Protein AF-A0A2G2G661-F1 (afdb_monomer_lite)

Secondary structure (DSSP, 8-state):
--SHHHHHHHHHHHHHHHHHHHHHHHHHHHHHHHHHHHHHHHHHHHHHHHHHHHTTTTSTTSBSSTT-S-BHHHHHHHHHHHHHHHHHHHHHHHHHHHTHHHHHHHHHHHHHHHTT-

Structure (mmCIF, N/CA/C/O backbone):
data_AF-A0A2G2G661-F1
#
_entry.id   AF-A0A2G2G661-F1
#
loop_
_atom_site.group_PDB
_atom_site.id
_atom_site.type_symbol
_atom_site.label_atom_id
_atom_site.label_alt_id
_atom_site.label_comp_id
_atom_site.label_asym_id
_atom_site.label_entity_id
_atom_site.label_seq_id
_atom_site.pdbx_PDB_ins_code
_atom_site.Cartn_x
_atom_site.Cartn_y
_atom_site.Cartn_z
_atom_site.occupancy
_atom_site.B_iso_or_equiv
_atom_site.auth_seq_id
_atom_site.auth_comp_id
_atom_site.auth_asym_id
_atom_site.auth_atom_id
_atom_site.pdbx_PDB_model_num
ATOM 1 N N . MET A 1 1 ? -34.673 -13.419 48.156 1.00 47.59 1 MET A N 1
ATOM 2 C CA . MET A 1 1 ? -34.891 -12.361 47.140 1.00 47.59 1 MET A CA 1
ATOM 3 C C . MET A 1 1 ? -33.548 -11.826 46.602 1.00 47.59 1 MET A C 1
ATOM 5 O O . MET A 1 1 ? -33.287 -10.641 46.689 1.00 47.59 1 MET A O 1
ATOM 9 N N . TYR A 1 2 ? -32.671 -12.688 46.057 1.00 45.00 2 TYR A N 1
ATOM 10 C CA . TYR A 1 2 ? -31.315 -12.302 45.588 1.00 45.00 2 TYR A CA 1
ATOM 11 C C . TYR A 1 2 ? -31.000 -12.725 44.139 1.00 45.00 2 TYR A C 1
ATOM 13 O O . TYR A 1 2 ? -29.977 -12.338 43.584 1.00 45.00 2 TYR A O 1
ATOM 21 N N . LEU A 1 3 ? -31.890 -13.483 43.490 1.00 45.75 3 LEU A N 1
ATOM 22 C CA . LEU A 1 3 ? -31.638 -14.060 42.162 1.00 45.75 3 LEU A CA 1
ATOM 23 C C . LEU A 1 3 ? -32.088 -13.162 40.993 1.00 45.75 3 LEU A C 1
ATOM 25 O O . LEU A 1 3 ? -31.620 -13.341 39.873 1.00 45.75 3 LEU A O 1
ATOM 29 N N . SER A 1 4 ? -32.937 -12.157 41.2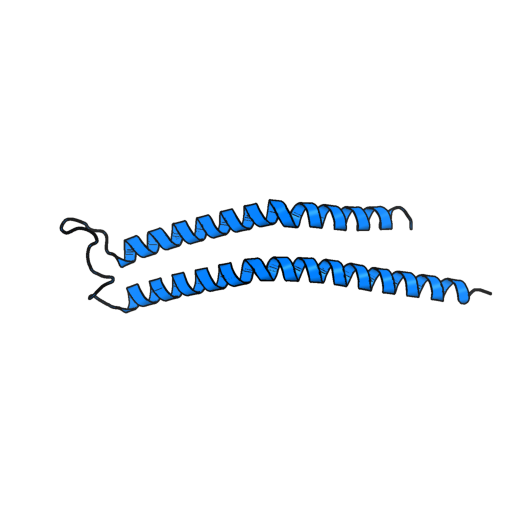45 1.00 45.56 4 SER A N 1
ATOM 30 C CA . SER A 1 4 ? -33.439 -11.247 40.198 1.00 45.56 4 SER A CA 1
ATOM 31 C C . SER A 1 4 ? -32.392 -10.211 39.753 1.00 45.56 4 SER A C 1
ATOM 33 O O . SER A 1 4 ? -32.271 -9.900 38.570 1.00 45.56 4 SER A O 1
ATOM 35 N N . LYS A 1 5 ? -31.534 -9.749 40.677 1.00 46.50 5 LYS A N 1
ATOM 36 C CA . LYS A 1 5 ? -30.516 -8.718 40.395 1.00 46.50 5 LYS A CA 1
ATOM 37 C C . LYS A 1 5 ? -29.386 -9.218 39.479 1.00 46.50 5 LYS A C 1
ATOM 39 O O . LYS A 1 5 ? -28.799 -8.437 38.739 1.00 46.50 5 LYS A O 1
ATOM 44 N N . LYS A 1 6 ? -29.108 -10.529 39.492 1.00 46.66 6 LYS A N 1
ATOM 45 C CA . LYS A 1 6 ? -28.030 -11.152 38.703 1.00 46.66 6 LYS A CA 1
ATOM 46 C C . LYS A 1 6 ? -28.402 -11.306 37.221 1.00 46.66 6 LYS A C 1
ATOM 48 O O . LYS A 1 6 ? -27.559 -11.096 36.359 1.00 46.66 6 LYS A O 1
ATOM 53 N N . LYS A 1 7 ? -29.677 -11.594 36.927 1.00 48.06 7 LYS A N 1
ATOM 54 C CA . LYS A 1 7 ? -30.180 -11.796 35.557 1.00 48.06 7 LYS A CA 1
ATOM 55 C C . LYS A 1 7 ? -30.218 -10.492 34.745 1.00 48.06 7 LYS A C 1
ATOM 57 O O . LYS A 1 7 ? -29.863 -10.503 33.573 1.00 48.06 7 LYS A O 1
ATOM 62 N N . GLY A 1 8 ? -30.551 -9.368 35.390 1.00 52.31 8 GLY A N 1
ATOM 63 C CA . GLY A 1 8 ? -30.488 -8.038 34.768 1.00 52.31 8 GLY A CA 1
ATOM 64 C C . GLY A 1 8 ? -29.060 -7.610 34.408 1.00 52.31 8 GLY A C 1
ATOM 65 O O . GLY A 1 8 ? -28.829 -7.084 33.320 1.00 52.31 8 GLY A O 1
ATOM 66 N N . ASN A 1 9 ? -28.084 -7.918 35.269 1.00 58.75 9 ASN A N 1
ATOM 67 C CA . ASN A 1 9 ? -26.686 -7.558 35.023 1.00 58.75 9 ASN A CA 1
ATOM 68 C C . ASN A 1 9 ? -26.061 -8.399 33.894 1.00 58.75 9 ASN A C 1
ATOM 70 O O . ASN A 1 9 ? -25.367 -7.856 33.042 1.00 58.75 9 ASN A O 1
ATOM 74 N N . SER A 1 10 ? -26.377 -9.698 33.810 1.00 59.22 10 SER A N 1
ATOM 75 C CA . SER A 1 10 ? -25.920 -10.553 32.702 1.00 59.22 10 SER A CA 1
ATOM 76 C C . SER A 1 10 ? -26.466 -10.108 31.342 1.00 59.22 10 SER A C 1
ATOM 78 O O . SER A 1 10 ? -25.701 -10.041 30.389 1.00 59.22 10 SER A O 1
ATOM 80 N N . SER A 1 11 ? -27.742 -9.712 31.254 1.00 63.62 11 SER A N 1
ATOM 81 C CA . SER A 1 11 ? -28.314 -9.215 29.991 1.00 63.62 11 SER A CA 1
ATOM 82 C C . SER A 1 11 ? -27.699 -7.890 29.522 1.00 63.62 11 SER A C 1
ATOM 84 O O . SER A 1 11 ? -27.492 -7.692 28.329 1.00 63.62 11 SER A O 1
ATOM 86 N N . MET A 1 12 ? -27.344 -7.002 30.456 1.00 58.59 12 MET A N 1
ATOM 87 C CA . MET A 1 12 ? -26.628 -5.756 30.160 1.00 58.59 12 MET A CA 1
ATOM 88 C C . MET A 1 12 ? -25.192 -6.005 29.686 1.00 58.59 12 MET A C 1
ATOM 90 O O . MET A 1 12 ? -24.713 -5.311 28.792 1.00 58.59 12 MET A O 1
ATOM 94 N N . ILE A 1 13 ? -24.508 -6.992 30.270 1.00 66.69 13 ILE A N 1
ATOM 95 C CA . ILE A 1 13 ? -23.150 -7.381 29.872 1.00 66.69 13 ILE A CA 1
ATOM 96 C C . ILE A 1 13 ? -23.163 -8.017 28.476 1.00 66.69 13 ILE A C 1
ATOM 98 O O . ILE A 1 13 ? -22.319 -7.677 27.652 1.00 66.69 13 ILE A O 1
ATOM 102 N N . GLU A 1 14 ? -24.141 -8.874 28.173 1.00 66.62 14 GLU A N 1
ATOM 103 C CA . GLU A 1 14 ? -24.293 -9.478 26.842 1.00 66.62 14 GLU A CA 1
ATOM 104 C C . GLU A 1 14 ? -24.658 -8.446 25.767 1.00 66.62 14 GLU A C 1
ATOM 106 O O . GLU A 1 14 ? -24.076 -8.463 24.682 1.00 66.62 14 GLU A O 1
ATOM 111 N N . LEU A 1 15 ? -25.548 -7.494 26.074 1.00 64.88 15 LEU A N 1
ATOM 112 C CA . LEU A 1 15 ? -25.872 -6.379 25.175 1.00 64.88 15 LEU A CA 1
ATOM 113 C C . LEU A 1 15 ? -24.661 -5.473 24.915 1.00 64.88 15 LEU A C 1
ATOM 115 O O . LEU A 1 15 ? -24.436 -5.075 23.773 1.00 64.88 15 LEU A O 1
ATOM 119 N N . LYS A 1 16 ? -23.848 -5.187 25.941 1.00 66.12 16 LYS A N 1
ATOM 120 C CA . LYS A 1 16 ? -22.588 -4.444 25.780 1.00 66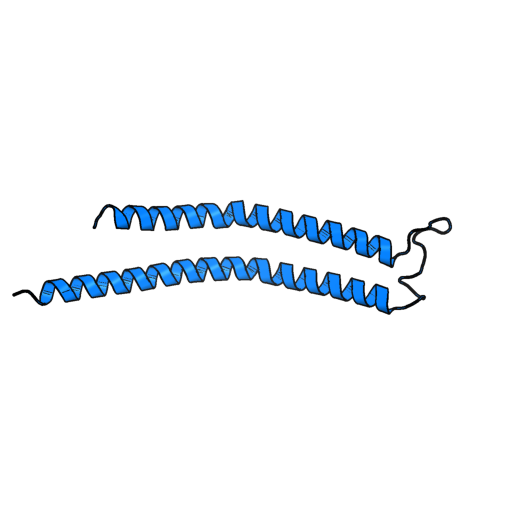.12 16 LYS A CA 1
ATOM 121 C C . LYS A 1 16 ? -21.583 -5.203 24.924 1.00 66.12 16 LYS A C 1
ATOM 123 O O . LYS A 1 16 ? -21.055 -4.633 23.979 1.00 66.12 16 LYS A O 1
ATOM 128 N N . ALA A 1 17 ? -21.352 -6.481 25.213 1.00 68.88 17 ALA A N 1
ATOM 129 C CA . ALA A 1 17 ? -20.409 -7.303 24.460 1.00 68.88 17 ALA A CA 1
ATOM 130 C C . ALA A 1 17 ? -20.818 -7.441 22.984 1.00 68.88 17 ALA A C 1
ATOM 132 O O . ALA A 1 17 ? -19.964 -7.397 22.100 1.00 68.88 17 ALA A O 1
ATOM 133 N N . ALA A 1 18 ? -22.120 -7.555 22.704 1.00 64.88 18 ALA A N 1
ATOM 134 C CA . ALA A 1 18 ? -22.646 -7.563 21.343 1.00 64.88 1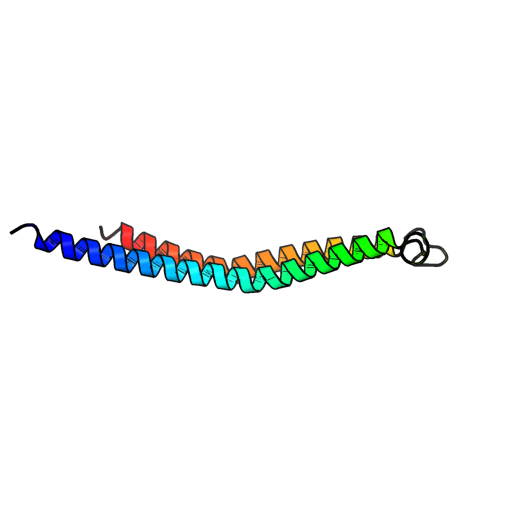8 ALA A CA 1
ATOM 135 C C . ALA A 1 18 ? -22.433 -6.215 20.632 1.00 64.88 18 ALA A C 1
ATOM 137 O O . ALA A 1 18 ? -22.010 -6.195 19.476 1.00 64.88 18 ALA A O 1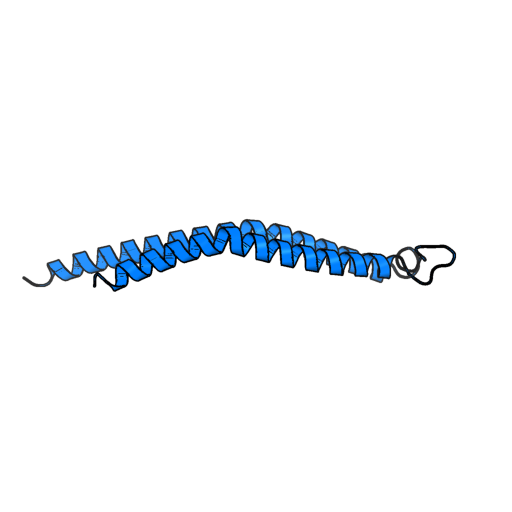
ATOM 138 N N . HIS A 1 19 ? -22.667 -5.097 21.328 1.00 69.19 19 HIS A N 1
ATOM 139 C CA . HIS A 1 19 ? -22.451 -3.761 20.775 1.00 69.19 19 HIS A CA 1
ATOM 140 C C . HIS A 1 19 ? -20.969 -3.487 20.468 1.00 69.19 19 HIS A C 1
ATOM 142 O O . HIS A 1 19 ? -20.642 -3.041 19.368 1.00 69.19 19 HIS A O 1
ATOM 148 N N . GLU A 1 20 ? -20.072 -3.845 21.389 1.00 68.94 20 GLU A N 1
ATOM 149 C CA . GLU A 1 20 ? -18.611 -3.781 21.229 1.00 68.94 20 GLU A CA 1
ATOM 150 C C . GLU A 1 20 ? -18.144 -4.605 20.016 1.00 68.94 20 GLU A C 1
ATOM 152 O O . GLU A 1 20 ? -17.383 -4.120 19.172 1.00 68.94 20 GLU A O 1
ATOM 157 N N . LEU A 1 21 ? -18.663 -5.834 19.860 1.00 70.81 21 LEU A N 1
ATOM 158 C CA . LEU A 1 21 ? -18.351 -6.691 18.712 1.00 70.81 21 LEU A CA 1
ATOM 159 C C . LEU A 1 21 ? -18.797 -6.072 17.383 1.00 70.81 21 LEU A C 1
ATOM 161 O O . LEU A 1 21 ? -18.102 -6.216 16.375 1.00 70.81 21 LEU A O 1
ATOM 165 N N . ASP A 1 22 ? -19.956 -5.415 17.350 1.00 72.88 22 ASP A N 1
ATOM 166 C CA . ASP A 1 22 ? -20.490 -4.799 16.135 1.00 72.88 22 ASP A CA 1
ATOM 167 C C . ASP A 1 22 ? -19.725 -3.534 15.732 1.00 72.88 22 ASP A C 1
ATOM 169 O O . ASP A 1 22 ? -19.476 -3.318 14.539 1.00 72.88 22 ASP A O 1
ATOM 173 N N . VAL A 1 23 ? -19.291 -2.723 16.701 1.00 71.94 23 VAL A N 1
ATOM 174 C CA . VAL A 1 23 ? -18.414 -1.567 16.456 1.00 71.94 23 VAL A CA 1
ATOM 175 C C . VAL A 1 23 ? -17.054 -2.039 15.940 1.00 71.94 23 VAL A C 1
ATOM 177 O O . VAL A 1 23 ? -16.591 -1.565 14.897 1.00 71.94 23 VAL A O 1
ATOM 180 N N . PHE A 1 24 ? -16.467 -3.057 16.572 1.00 69.00 24 PHE A N 1
ATOM 181 C CA . PHE A 1 24 ? -15.217 -3.667 16.122 1.00 69.00 24 PHE A CA 1
ATOM 182 C C . PHE A 1 24 ? -15.334 -4.260 14.707 1.00 69.00 24 PHE A C 1
ATOM 184 O O . PHE A 1 24 ? -14.499 -3.996 13.840 1.00 69.00 24 PHE A O 1
ATOM 191 N N . LYS A 1 25 ? -16.416 -4.990 14.404 1.00 72.56 25 LYS A N 1
ATOM 192 C CA . LYS A 1 25 ? -16.676 -5.529 13.055 1.00 72.56 25 LYS A CA 1
ATOM 193 C C . LYS A 1 25 ? -16.799 -4.433 12.000 1.00 72.56 25 LYS A C 1
ATOM 195 O O . LYS A 1 25 ? -16.315 -4.618 10.881 1.00 72.56 25 LYS A O 1
ATOM 200 N N . LYS A 1 26 ? -17.432 -3.298 12.317 1.00 72.81 26 LYS A N 1
ATOM 201 C CA . LYS A 1 26 ? -17.520 -2.150 11.397 1.00 72.81 26 LYS A CA 1
ATOM 202 C C . LYS A 1 26 ? -16.144 -1.546 11.122 1.00 72.81 26 LYS A C 1
ATOM 204 O O . LYS A 1 26 ? -15.834 -1.297 9.956 1.00 72.81 26 LYS A O 1
ATOM 209 N N . LEU A 1 27 ? -15.309 -1.394 12.149 1.00 69.75 27 LEU A N 1
ATOM 210 C CA . LEU A 1 27 ? -13.934 -0.899 12.022 1.00 69.75 27 LEU A CA 1
ATOM 211 C C . LEU A 1 27 ? -13.080 -1.814 11.142 1.00 69.75 27 LEU A C 1
ATOM 213 O O . LEU A 1 27 ? -12.458 -1.358 10.181 1.00 69.75 27 LEU A O 1
ATOM 217 N N . VAL A 1 28 ? -13.126 -3.122 11.400 1.00 71.81 28 VAL A N 1
ATOM 218 C CA . VAL A 1 28 ? -12.402 -4.122 10.603 1.00 71.81 28 VAL A CA 1
ATOM 219 C C . VAL A 1 28 ? -12.889 -4.129 9.153 1.00 71.81 28 VAL A C 1
ATOM 221 O O . VAL A 1 28 ? -12.074 -4.201 8.235 1.00 71.81 28 VAL A O 1
ATOM 224 N N . ARG A 1 29 ? -14.198 -3.992 8.909 1.00 73.56 29 ARG A N 1
ATOM 225 C CA . ARG A 1 29 ? -14.761 -3.976 7.548 1.00 73.56 29 ARG A CA 1
ATOM 226 C C . ARG A 1 29 ? -14.385 -2.713 6.769 1.00 73.56 29 ARG A C 1
ATOM 228 O O . ARG A 1 29 ? -14.104 -2.811 5.577 1.00 73.56 29 ARG A O 1
ATOM 235 N N . MET A 1 30 ? -14.341 -1.547 7.419 1.00 72.19 30 MET A N 1
ATOM 236 C CA . MET A 1 30 ? -13.841 -0.313 6.793 1.00 72.19 30 MET A CA 1
ATOM 237 C C . MET A 1 30 ? -12.360 -0.431 6.444 1.00 72.19 30 MET A C 1
ATOM 239 O O . MET A 1 30 ? -11.966 -0.107 5.325 1.00 72.19 30 MET A O 1
ATOM 243 N N . ARG A 1 31 ? -11.558 -0.973 7.367 1.00 72.62 31 ARG A N 1
ATOM 244 C CA . ARG A 1 31 ? -10.134 -1.230 7.150 1.00 72.62 31 ARG A CA 1
ATOM 245 C C . ARG A 1 31 ? -9.909 -2.184 5.977 1.00 72.62 31 ARG A C 1
ATOM 247 O O . ARG A 1 31 ? -9.125 -1.886 5.081 1.00 72.62 31 ARG A O 1
ATOM 254 N N . ALA A 1 32 ? -10.643 -3.296 5.944 1.00 71.56 32 ALA A N 1
ATOM 255 C CA . ALA A 1 32 ? -10.557 -4.290 4.881 1.00 71.56 32 ALA A CA 1
ATOM 256 C C . ALA A 1 32 ? -10.912 -3.699 3.510 1.00 71.56 32 ALA A C 1
ATOM 258 O O . ALA A 1 32 ? -10.245 -4.003 2.532 1.00 71.56 32 ALA A O 1
ATOM 259 N N . ARG A 1 33 ? -11.902 -2.804 3.423 1.00 75.56 33 ARG A N 1
ATOM 260 C CA . ARG A 1 33 ? -12.320 -2.202 2.146 1.00 75.56 33 ARG A CA 1
ATOM 261 C C . ARG A 1 33 ? -11.252 -1.312 1.503 1.00 75.56 33 ARG A C 1
ATOM 263 O O . ARG A 1 33 ? -11.278 -1.151 0.289 1.00 75.56 33 ARG A O 1
ATOM 270 N N . ILE A 1 34 ? -10.333 -0.755 2.293 1.00 72.31 34 ILE A N 1
ATOM 271 C CA . ILE A 1 34 ? -9.227 0.081 1.797 1.00 72.31 34 ILE A CA 1
ATOM 272 C C . ILE A 1 34 ? -7.954 -0.747 1.613 1.00 72.31 34 ILE A C 1
ATOM 274 O O . ILE A 1 34 ? -7.271 -0.601 0.603 1.00 72.31 34 ILE A O 1
ATOM 278 N N . ILE A 1 35 ? -7.654 -1.652 2.549 1.00 76.50 35 ILE A N 1
ATOM 279 C CA . ILE A 1 35 ? -6.489 -2.539 2.441 1.00 76.50 35 ILE A CA 1
ATOM 280 C C . ILE A 1 35 ? -6.616 -3.448 1.223 1.00 76.50 35 ILE A C 1
ATOM 282 O O . ILE A 1 35 ? -5.652 -3.612 0.491 1.00 76.50 35 ILE A O 1
ATOM 286 N N . TRP A 1 36 ? -7.796 -4.015 0.974 1.00 77.62 36 TRP A N 1
ATOM 287 C CA . TRP A 1 36 ? -7.984 -5.002 -0.085 1.00 77.62 36 TRP A CA 1
ATOM 288 C C . TRP A 1 36 ? -7.623 -4.486 -1.490 1.00 77.62 36 TRP A C 1
ATOM 290 O O . TRP A 1 36 ? -6.788 -5.122 -2.134 1.00 77.62 36 TRP A O 1
ATOM 300 N N . PRO A 1 37 ? -8.132 -3.332 -1.973 1.00 79.94 37 PRO A N 1
ATOM 301 C CA . PRO A 1 37 ? -7.708 -2.798 -3.265 1.00 79.94 37 PRO A CA 1
ATOM 302 C C . PRO A 1 37 ? -6.228 -2.397 -3.277 1.00 79.94 37 PRO A C 1
ATOM 304 O O . PRO A 1 37 ? -5.563 -2.612 -4.287 1.00 79.94 37 PRO A O 1
ATOM 307 N N . LEU A 1 38 ? -5.687 -1.880 -2.167 1.00 78.19 38 LEU A N 1
ATOM 308 C CA . LEU A 1 38 ? -4.272 -1.511 -2.073 1.00 78.19 38 LEU A CA 1
ATOM 309 C C . LEU A 1 38 ? -3.363 -2.745 -2.187 1.00 78.19 38 LEU A C 1
ATOM 311 O O . LEU A 1 38 ? -2.386 -2.729 -2.927 1.00 78.19 38 LEU A O 1
ATOM 315 N N . SER A 1 39 ? -3.714 -3.835 -1.504 1.00 77.25 39 SER A N 1
ATOM 316 C CA . SER A 1 39 ? -2.999 -5.109 -1.560 1.00 77.25 39 SER A CA 1
ATOM 317 C C . SER A 1 39 ? -3.101 -5.756 -2.936 1.00 77.25 39 SER A C 1
ATOM 319 O O . SER A 1 39 ? -2.085 -6.190 -3.467 1.00 77.25 39 SER A O 1
ATOM 321 N N . VAL A 1 40 ? -4.292 -5.781 -3.545 1.00 85.31 40 VAL A N 1
ATOM 322 C CA . VAL A 1 40 ? -4.481 -6.302 -4.910 1.00 85.31 40 VAL A CA 1
ATOM 323 C C . VAL A 1 40 ? -3.638 -5.509 -5.907 1.00 85.31 40 VAL A C 1
ATOM 325 O O . VAL A 1 40 ? -2.945 -6.100 -6.731 1.00 85.31 40 VAL A O 1
ATOM 328 N N . PHE A 1 41 ? -3.635 -4.181 -5.797 1.00 84.25 41 PHE A N 1
ATOM 329 C CA . PHE A 1 41 ? -2.818 -3.319 -6.641 1.00 84.25 41 PHE A CA 1
ATOM 330 C C . PHE A 1 41 ? -1.318 -3.597 -6.478 1.00 84.25 41 PHE A C 1
ATOM 332 O O . PHE A 1 41 ? -0.603 -3.728 -7.469 1.00 84.25 41 PHE A O 1
ATOM 339 N N . LEU A 1 42 ? -0.844 -3.755 -5.241 1.00 83.88 42 LEU A N 1
ATOM 340 C CA . LEU A 1 42 ? 0.566 -4.020 -4.951 1.00 83.88 42 LEU A CA 1
ATOM 341 C C . LEU A 1 42 ? 1.007 -5.405 -5.452 1.00 83.88 42 LEU A C 1
ATOM 343 O O . LEU A 1 42 ? 2.093 -5.543 -6.008 1.00 83.88 42 LEU A O 1
ATOM 347 N N . VAL A 1 43 ? 0.143 -6.416 -5.323 1.00 87.31 43 VAL A N 1
ATOM 348 C CA . VAL A 1 43 ? 0.368 -7.760 -5.878 1.00 87.31 43 VAL A CA 1
ATOM 349 C C . VAL A 1 43 ? 0.432 -7.720 -7.403 1.00 87.31 43 VAL A C 1
ATOM 351 O O . VAL A 1 43 ? 1.334 -8.320 -7.980 1.00 87.31 43 VAL A O 1
ATOM 354 N N . LEU A 1 44 ? -0.469 -6.988 -8.065 1.00 87.06 44 LEU A N 1
ATOM 355 C CA . LEU A 1 44 ? -0.437 -6.813 -9.520 1.00 87.06 44 LEU A CA 1
ATOM 356 C C . LEU A 1 44 ? 0.839 -6.100 -9.981 1.00 87.06 44 LEU A C 1
ATOM 358 O O . LEU A 1 44 ? 1.455 -6.523 -10.956 1.00 87.06 44 LEU A O 1
ATOM 362 N N . ALA A 1 45 ? 1.265 -5.061 -9.263 1.00 84.88 45 ALA A N 1
ATOM 363 C CA . ALA A 1 45 ? 2.504 -4.344 -9.548 1.00 84.88 45 ALA A CA 1
ATOM 364 C C . ALA A 1 45 ? 3.731 -5.265 -9.406 1.00 84.88 45 ALA A C 1
ATOM 366 O O . ALA A 1 45 ? 4.589 -5.310 -10.289 1.00 84.88 45 ALA A O 1
ATOM 367 N N . LEU A 1 46 ? 3.791 -6.061 -8.334 1.00 83.50 46 LEU A N 1
ATOM 368 C CA . LEU A 1 46 ? 4.860 -7.039 -8.120 1.00 83.50 46 LEU A CA 1
ATOM 369 C C . LEU A 1 46 ? 4.858 -8.141 -9.183 1.00 83.50 46 LEU A C 1
ATOM 371 O O . LEU A 1 46 ? 5.916 -8.468 -9.715 1.00 83.50 46 LEU A O 1
ATOM 375 N N . ALA A 1 47 ? 3.688 -8.679 -9.534 1.00 86.31 47 ALA A N 1
ATOM 376 C CA . ALA A 1 47 ? 3.547 -9.677 -10.591 1.00 86.31 47 ALA A CA 1
ATOM 377 C C . ALA A 1 47 ? 3.979 -9.121 -11.957 1.00 86.31 47 ALA A C 1
ATOM 379 O O . ALA A 1 47 ? 4.665 -9.810 -12.708 1.00 86.31 47 ALA A O 1
ATOM 380 N N . GLY A 1 48 ? 3.647 -7.860 -12.253 1.00 83.62 48 GLY A N 1
ATOM 381 C CA . GLY A 1 48 ? 4.112 -7.152 -13.446 1.00 83.62 48 GLY A CA 1
ATOM 382 C C . GLY A 1 48 ? 5.632 -6.989 -13.478 1.00 83.62 48 GLY A C 1
ATOM 383 O O . GLY A 1 48 ? 6.252 -7.220 -14.515 1.00 83.62 48 GLY A O 1
ATOM 384 N N . ASN A 1 49 ? 6.253 -6.676 -12.337 1.00 82.12 49 ASN A N 1
ATOM 385 C CA . ASN A 1 49 ? 7.711 -6.600 -12.242 1.00 82.12 49 ASN A CA 1
ATOM 386 C C . ASN A 1 49 ? 8.368 -7.973 -12.460 1.00 82.12 49 ASN A C 1
ATOM 388 O O . ASN A 1 49 ? 9.337 -8.099 -13.206 1.00 82.12 49 ASN A O 1
ATOM 392 N N . LEU A 1 50 ? 7.792 -9.018 -11.861 1.00 83.31 50 LEU A N 1
ATOM 393 C CA . LEU A 1 50 ? 8.256 -10.393 -12.025 1.00 83.31 50 LEU A CA 1
ATOM 394 C C . LEU A 1 50 ? 8.121 -10.858 -13.480 1.00 83.31 50 LEU A C 1
ATOM 396 O O . LEU A 1 50 ? 9.024 -11.503 -14.003 1.00 83.31 50 LEU A O 1
ATOM 400 N N . TYR A 1 51 ? 7.036 -10.472 -14.157 1.00 83.75 51 TYR A N 1
ATOM 401 C CA . TYR A 1 51 ? 6.848 -10.705 -15.586 1.00 83.75 51 TYR A CA 1
ATOM 402 C C . TYR A 1 51 ? 7.902 -9.971 -16.424 1.00 83.75 51 TYR A C 1
ATOM 404 O O . TYR A 1 51 ? 8.504 -10.581 -17.302 1.00 83.75 51 TYR A O 1
ATOM 412 N N . LEU A 1 52 ? 8.195 -8.698 -16.127 1.00 80.25 52 LEU A N 1
ATOM 413 C CA . LEU A 1 52 ? 9.250 -7.940 -16.816 1.00 80.25 52 LEU A CA 1
ATOM 414 C C . LEU A 1 52 ? 10.636 -8.577 -16.651 1.00 80.25 52 LEU A C 1
ATOM 416 O O . LEU A 1 52 ? 11.403 -8.622 -17.613 1.00 80.25 52 LEU A O 1
ATOM 420 N N . MET A 1 53 ? 10.952 -9.063 -15.448 1.00 75.69 53 MET A N 1
ATOM 421 C CA . MET A 1 53 ? 12.199 -9.779 -15.166 1.00 75.69 53 MET A CA 1
ATOM 422 C C . MET A 1 53 ? 12.239 -11.145 -15.859 1.00 75.69 53 MET A C 1
ATOM 424 O O . MET A 1 53 ? 13.257 -11.509 -16.446 1.00 75.69 53 MET A O 1
ATOM 428 N N . SER A 1 54 ? 11.129 -11.887 -15.830 1.00 80.25 54 SER A N 1
ATOM 429 C CA . SER A 1 54 ? 11.010 -13.209 -16.452 1.00 80.25 54 SER A CA 1
ATOM 430 C C . SER A 1 54 ? 11.001 -13.150 -17.978 1.00 80.25 54 SER A C 1
ATOM 432 O O . SER A 1 54 ? 11.417 -14.114 -18.613 1.00 80.25 54 SER A O 1
ATOM 434 N N . ALA A 1 55 ? 10.571 -12.038 -18.580 1.00 71.19 55 ALA A N 1
ATOM 435 C CA . ALA A 1 55 ? 10.556 -11.824 -20.028 1.00 71.19 55 ALA A CA 1
ATOM 436 C C . ALA A 1 55 ? 11.961 -11.655 -20.649 1.00 71.19 55 ALA A C 1
ATOM 438 O O . ALA A 1 55 ? 12.071 -11.155 -21.768 1.00 71.19 55 ALA A O 1
ATOM 439 N N . GLY A 1 56 ? 13.014 -12.047 -19.915 1.00 59.88 56 GLY A N 1
ATOM 440 C CA . GLY A 1 56 ? 14.340 -12.440 -20.392 1.00 59.88 56 GLY A CA 1
ATOM 441 C C . GLY A 1 56 ? 14.760 -11.839 -21.733 1.00 59.88 56 GLY A C 1
ATOM 442 O O . GLY A 1 56 ? 14.397 -12.338 -22.793 1.00 59.88 56 GLY A O 1
ATOM 443 N N . SER A 1 57 ? 15.584 -10.791 -21.675 1.00 57.84 57 SER A N 1
ATOM 444 C CA . SER A 1 57 ? 16.297 -10.174 -22.807 1.00 57.84 57 SER A CA 1
ATOM 445 C C . SER A 1 57 ? 15.484 -9.298 -23.777 1.00 57.84 57 SER A C 1
ATOM 447 O O . SER A 1 57 ? 16.006 -8.267 -24.193 1.00 57.84 57 SER A O 1
ATOM 449 N N . ASN A 1 58 ? 14.215 -9.586 -24.090 1.00 69.44 58 ASN A N 1
ATOM 450 C CA . ASN A 1 58 ? 13.531 -8.843 -25.167 1.00 69.44 58 ASN A CA 1
ATOM 451 C C . ASN A 1 58 ? 12.981 -7.465 -24.771 1.00 69.44 58 ASN A C 1
ATOM 453 O O . ASN A 1 58 ? 13.064 -6.529 -25.565 1.00 69.44 58 ASN A O 1
ATOM 457 N N . ILE A 1 59 ? 12.407 -7.330 -23.570 1.00 70.12 59 ILE A N 1
ATOM 458 C CA . ILE A 1 59 ? 11.738 -6.089 -23.128 1.00 70.12 59 ILE A CA 1
ATOM 459 C C . ILE A 1 59 ? 12.402 -5.533 -21.868 1.00 70.12 59 ILE A C 1
ATOM 461 O O . ILE A 1 59 ? 12.837 -4.386 -21.861 1.00 70.12 59 ILE A O 1
ATOM 465 N N . GLY A 1 60 ? 12.547 -6.346 -20.817 1.00 62.53 60 GLY A N 1
ATOM 466 C CA . GLY A 1 60 ? 13.118 -5.897 -19.542 1.00 62.53 60 GLY A CA 1
ATOM 467 C C . GLY A 1 60 ? 14.607 -5.538 -19.608 1.00 62.53 60 GLY A C 1
ATOM 468 O O . GLY A 1 60 ? 15.057 -4.682 -18.851 1.00 62.53 60 GLY A O 1
ATOM 469 N N . GLY A 1 61 ? 15.353 -6.155 -20.532 1.00 69.88 61 GLY A N 1
ATOM 470 C CA . GLY A 1 61 ? 16.782 -5.907 -20.752 1.00 69.88 61 GLY A CA 1
ATOM 471 C C . GLY A 1 61 ? 17.092 -4.740 -21.692 1.00 69.88 61 GLY A C 1
ATOM 472 O O . GLY A 1 61 ? 18.258 -4.382 -21.835 1.00 69.88 61 GLY A O 1
ATOM 473 N N . ARG A 1 62 ? 16.076 -4.137 -22.327 1.00 78.44 62 ARG A N 1
ATOM 474 C CA . ARG A 1 62 ? 16.281 -2.957 -23.174 1.00 78.44 62 ARG A CA 1
ATOM 475 C C . ARG A 1 62 ? 16.698 -1.773 -22.317 1.00 78.44 62 ARG A C 1
ATOM 477 O O . ARG A 1 62 ? 16.207 -1.598 -21.201 1.00 78.44 62 ARG A O 1
ATOM 484 N N . LEU A 1 63 ? 17.594 -0.963 -22.859 1.00 80.12 63 LEU A N 1
ATOM 485 C CA . LEU A 1 63 ? 18.002 0.286 -22.239 1.00 80.12 63 LEU A CA 1
ATOM 486 C C . LEU A 1 63 ? 16.881 1.317 -22.393 1.00 80.12 63 LEU A C 1
ATOM 488 O O . LEU A 1 63 ? 16.211 1.375 -23.423 1.00 80.12 63 LEU A O 1
ATOM 492 N N . VAL A 1 64 ? 16.674 2.129 -21.358 1.00 78.81 64 VAL A N 1
ATOM 493 C CA . VAL A 1 64 ? 15.702 3.237 -21.380 1.00 78.81 64 VAL A CA 1
ATOM 494 C C . VAL A 1 64 ? 16.164 4.365 -22.312 1.00 78.81 64 VAL A C 1
ATOM 496 O O . VAL A 1 64 ? 15.345 5.105 -22.846 1.00 78.81 64 VAL A O 1
ATOM 499 N N . SER A 1 65 ? 17.475 4.487 -22.523 1.00 79.50 65 SER A N 1
ATOM 500 C CA . SER A 1 65 ? 18.103 5.451 -23.426 1.00 79.50 65 SER A CA 1
ATOM 501 C C . SER A 1 65 ? 19.226 4.763 -24.198 1.00 79.50 65 SER A C 1
ATOM 503 O O . SER A 1 65 ? 19.912 3.914 -23.632 1.00 79.50 65 SER A O 1
ATOM 505 N N . GLU A 1 66 ? 19.430 5.140 -25.462 1.00 71.06 66 GLU A N 1
ATOM 506 C CA . GLU A 1 66 ? 20.431 4.549 -26.369 1.00 71.06 66 GLU A CA 1
ATOM 507 C C . GLU A 1 66 ? 21.867 4.605 -25.816 1.00 71.06 66 GLU A C 1
ATOM 509 O O . GLU A 1 66 ? 22.658 3.706 -26.078 1.00 71.06 66 GLU A O 1
ATOM 514 N N . ASN A 1 67 ? 22.175 5.604 -24.979 1.00 73.06 67 ASN A N 1
ATOM 515 C CA . ASN A 1 67 ? 23.469 5.766 -24.296 1.00 73.06 67 ASN A CA 1
ATOM 516 C C . ASN A 1 67 ? 23.397 5.496 -22.779 1.00 73.06 67 ASN A C 1
ATOM 518 O O . ASN A 1 67 ? 24.299 5.865 -22.027 1.00 73.06 67 ASN A O 1
ATOM 522 N N . GLY A 1 68 ? 22.290 4.935 -22.293 1.00 70.00 68 GLY A N 1
ATOM 523 C CA . GLY A 1 68 ? 22.049 4.718 -20.869 1.00 70.00 68 GLY A CA 1
ATOM 524 C C . GLY A 1 68 ? 22.548 3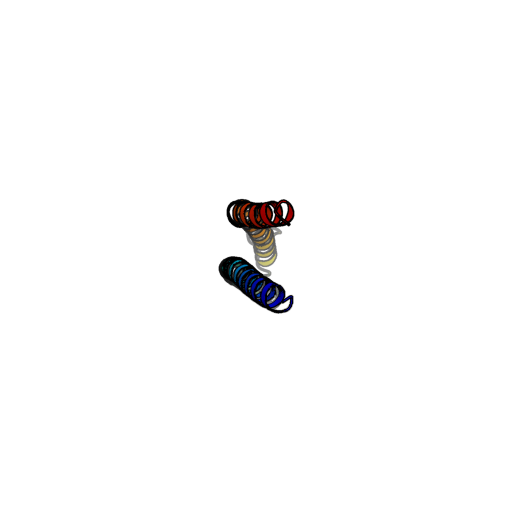.361 -20.381 1.00 70.00 68 GLY A C 1
ATOM 525 O O . GLY A 1 68 ? 22.605 2.401 -21.134 1.00 70.00 68 GLY A O 1
ATOM 526 N N . VAL A 1 69 ? 22.837 3.259 -19.082 1.00 76.56 69 VAL A N 1
ATOM 527 C CA . VAL A 1 69 ? 23.112 1.977 -18.393 1.00 76.56 69 VAL A CA 1
ATOM 528 C C . VAL A 1 69 ? 21.878 1.406 -17.679 1.00 76.56 69 VAL A C 1
ATOM 530 O O . VAL A 1 69 ? 21.919 0.308 -17.130 1.00 76.56 69 VAL A O 1
ATOM 533 N N . ILE A 1 70 ? 20.770 2.155 -17.662 1.00 81.00 70 ILE A N 1
ATOM 534 C CA . ILE A 1 70 ? 19.542 1.779 -16.954 1.00 81.00 70 ILE A CA 1
ATOM 535 C C . ILE A 1 70 ? 18.651 0.955 -17.883 1.00 81.00 70 ILE A C 1
ATOM 537 O O . ILE A 1 70 ? 18.232 1.430 -18.943 1.00 81.00 70 ILE A O 1
ATOM 541 N N . THR A 1 71 ? 18.322 -0.263 -17.455 1.00 83.81 71 THR A N 1
ATOM 542 C CA . THR A 1 71 ? 17.369 -1.133 -18.148 1.00 83.81 71 THR A CA 1
ATOM 543 C C . THR A 1 71 ? 15.929 -0.798 -17.763 1.00 83.81 71 THR A C 1
ATOM 545 O O . THR A 1 71 ? 15.656 -0.314 -16.660 1.00 83.81 71 THR A O 1
ATOM 548 N N . ILE A 1 72 ? 14.982 -1.074 -18.661 1.00 82.06 72 ILE A N 1
ATOM 549 C CA . ILE A 1 72 ? 13.549 -0.829 -18.435 1.00 82.06 72 ILE A CA 1
ATOM 550 C C . ILE A 1 72 ? 13.061 -1.551 -17.172 1.00 82.06 72 ILE A C 1
ATOM 552 O O . ILE A 1 72 ? 12.329 -0.961 -16.380 1.00 82.06 72 ILE A O 1
ATOM 556 N N . ALA A 1 73 ? 13.507 -2.789 -16.934 1.00 79.38 73 ALA A N 1
ATOM 557 C CA . ALA A 1 73 ? 13.155 -3.528 -15.720 1.00 79.38 73 ALA A CA 1
ATOM 558 C C . ALA A 1 73 ? 13.649 -2.835 -14.439 1.00 79.38 73 ALA A C 1
ATOM 560 O O . ALA A 1 73 ? 12.952 -2.833 -13.423 1.00 79.38 73 ALA A O 1
ATOM 561 N N . LEU A 1 74 ? 14.830 -2.214 -14.486 1.00 82.69 74 LEU A N 1
ATOM 562 C CA . LEU A 1 74 ? 15.438 -1.544 -13.338 1.00 82.69 74 LEU A CA 1
ATOM 563 C C . LEU A 1 74 ? 14.751 -0.202 -13.056 1.00 82.69 74 LEU A C 1
ATOM 565 O O . LEU A 1 74 ? 14.420 0.082 -11.907 1.00 82.69 74 LEU A O 1
ATOM 569 N N . ALA A 1 75 ? 14.432 0.572 -14.098 1.00 85.94 75 ALA A N 1
ATOM 570 C CA . ALA A 1 75 ? 13.622 1.786 -13.972 1.00 85.94 75 ALA A CA 1
ATOM 571 C C . ALA A 1 75 ? 12.211 1.487 -13.435 1.00 85.94 75 ALA A C 1
ATOM 573 O O . ALA A 1 75 ? 11.729 2.174 -12.533 1.00 85.94 75 ALA A O 1
ATOM 574 N N . TYR A 1 76 ? 11.569 0.429 -13.940 1.00 85.00 76 TYR A N 1
ATOM 575 C CA . TYR A 1 76 ? 10.255 -0.015 -13.474 1.00 85.00 76 TYR A CA 1
ATOM 576 C C . TYR A 1 76 ? 10.290 -0.474 -12.012 1.00 85.00 76 TYR A C 1
ATOM 578 O O . TYR A 1 76 ? 9.444 -0.067 -11.218 1.00 85.00 76 TYR A O 1
ATOM 586 N N . SER A 1 77 ? 11.309 -1.251 -11.630 1.00 83.56 77 SER A N 1
ATOM 587 C CA . SER A 1 77 ? 11.528 -1.668 -10.240 1.00 83.56 77 SER A CA 1
ATOM 588 C C . SER A 1 77 ? 11.698 -0.468 -9.310 1.00 83.56 77 SER A C 1
ATOM 590 O O . SER A 1 77 ? 11.100 -0.437 -8.236 1.00 83.56 77 SER A O 1
ATOM 592 N N . LEU A 1 78 ? 12.457 0.550 -9.734 1.00 88.88 78 LEU A N 1
ATOM 593 C CA . LEU A 1 78 ? 12.620 1.786 -8.971 1.00 88.88 78 LEU A CA 1
ATOM 594 C C . LEU A 1 78 ? 11.273 2.494 -8.769 1.00 88.88 78 LEU A C 1
ATOM 596 O O . LEU A 1 78 ? 10.928 2.866 -7.649 1.00 88.88 78 LEU A O 1
ATOM 600 N N . GLY A 1 79 ? 10.484 2.620 -9.840 1.00 87.75 79 GLY A N 1
ATOM 601 C CA . GLY A 1 79 ? 9.132 3.175 -9.781 1.00 87.75 79 GLY A CA 1
ATOM 602 C C . GLY A 1 79 ? 8.219 2.398 -8.832 1.00 87.75 79 GLY A C 1
ATOM 603 O O . GLY A 1 79 ? 7.464 3.004 -8.074 1.00 87.75 79 GLY A O 1
ATOM 604 N N . LEU A 1 80 ? 8.336 1.068 -8.803 1.00 86.94 80 LEU A N 1
ATOM 605 C CA . LEU A 1 80 ? 7.574 0.208 -7.900 1.00 86.94 80 LEU A CA 1
ATOM 606 C C . LEU A 1 80 ? 7.912 0.455 -6.428 1.00 86.94 80 LEU A C 1
ATOM 608 O O . LEU A 1 80 ? 7.012 0.461 -5.591 1.00 86.94 80 LEU A O 1
ATOM 612 N N . ILE A 1 81 ? 9.192 0.674 -6.111 1.00 87.00 81 ILE A N 1
ATOM 613 C CA . ILE A 1 81 ? 9.643 0.989 -4.748 1.00 87.00 81 ILE A CA 1
ATOM 614 C C . ILE A 1 81 ? 9.031 2.313 -4.293 1.00 87.00 81 ILE A C 1
ATOM 616 O O . ILE A 1 81 ? 8.446 2.376 -3.211 1.00 87.00 81 ILE A O 1
ATOM 620 N N . PHE A 1 82 ? 9.107 3.353 -5.129 1.00 90.56 82 PHE A N 1
ATOM 621 C CA . PHE A 1 82 ? 8.482 4.643 -4.828 1.00 90.56 82 PHE A CA 1
ATOM 622 C C . PHE A 1 82 ? 6.971 4.513 -4.661 1.00 90.56 82 PHE A C 1
ATOM 624 O O . PHE A 1 82 ? 6.414 5.031 -3.700 1.00 90.56 82 PHE A O 1
ATOM 631 N N . LEU A 1 83 ? 6.313 3.772 -5.548 1.00 86.31 83 LEU A N 1
ATOM 632 C CA . LEU A 1 83 ? 4.876 3.549 -5.486 1.00 86.31 83 LEU A CA 1
ATOM 633 C C . LEU A 1 83 ? 4.463 2.774 -4.225 1.00 86.31 83 LEU A C 1
ATOM 635 O O . LEU A 1 83 ? 3.483 3.141 -3.580 1.00 86.31 83 LEU A O 1
ATOM 639 N N . GLY A 1 84 ? 5.237 1.765 -3.821 1.00 84.62 84 GLY A N 1
ATOM 640 C CA . GLY A 1 84 ? 5.042 1.047 -2.562 1.00 84.62 84 GLY A CA 1
ATOM 641 C C . GLY A 1 84 ? 5.224 1.954 -1.343 1.00 84.62 84 GLY A C 1
ATOM 642 O O . GLY A 1 84 ? 4.387 1.945 -0.440 1.00 84.62 84 GLY A O 1
ATOM 643 N N . ALA A 1 85 ? 6.263 2.793 -1.341 1.00 84.06 85 ALA A N 1
ATOM 644 C CA . ALA A 1 85 ? 6.497 3.771 -0.282 1.00 84.06 85 ALA A CA 1
ATOM 645 C C . ALA A 1 85 ? 5.359 4.803 -0.201 1.00 84.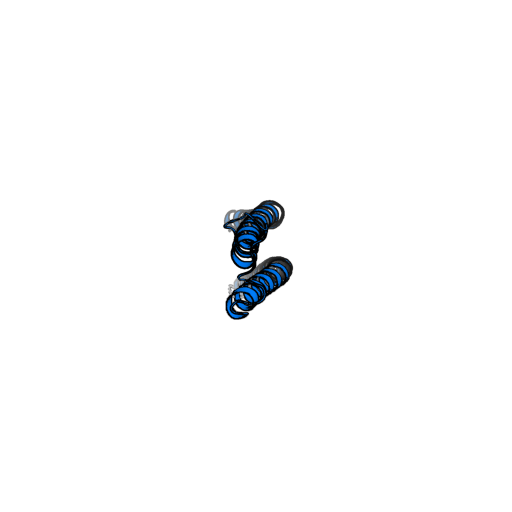06 85 ALA A C 1
ATOM 647 O O . ALA A 1 85 ? 4.822 5.045 0.878 1.00 84.06 85 ALA A O 1
ATOM 648 N N . SER A 1 86 ? 4.926 5.361 -1.334 1.00 86.25 86 SER A N 1
ATOM 649 C CA . SER A 1 86 ? 3.795 6.290 -1.397 1.00 86.25 86 SER A CA 1
ATOM 650 C C . SER A 1 86 ? 2.491 5.641 -0.939 1.00 86.25 86 SER A C 1
ATOM 652 O O . SER A 1 86 ? 1.743 6.261 -0.189 1.00 86.25 86 SER A O 1
ATOM 654 N N . ALA A 1 87 ? 2.228 4.392 -1.328 1.00 82.62 87 ALA A N 1
ATOM 655 C CA . ALA A 1 87 ? 1.058 3.643 -0.877 1.00 82.62 87 ALA A CA 1
ATOM 656 C C . ALA A 1 87 ? 1.082 3.410 0.640 1.00 82.62 87 ALA A C 1
ATOM 658 O O . ALA A 1 87 ? 0.054 3.569 1.296 1.00 82.62 87 ALA A O 1
ATOM 659 N N . ALA A 1 88 ? 2.247 3.091 1.212 1.00 82.50 88 ALA A N 1
ATOM 660 C CA . ALA A 1 88 ? 2.414 2.937 2.653 1.00 82.50 88 ALA A CA 1
ATOM 661 C C . ALA A 1 88 ? 2.188 4.261 3.398 1.00 82.50 88 ALA A C 1
ATOM 663 O O . ALA A 1 88 ? 1.421 4.297 4.358 1.00 82.50 88 ALA A O 1
ATOM 664 N N . VAL A 1 89 ? 2.786 5.362 2.929 1.00 86.12 89 VAL A N 1
ATOM 665 C CA . VAL A 1 89 ? 2.586 6.703 3.506 1.00 86.12 89 VAL A CA 1
ATOM 666 C C . VAL A 1 89 ? 1.120 7.120 3.417 1.00 86.12 89 VAL A C 1
ATOM 668 O O . VAL A 1 89 ? 0.550 7.576 4.406 1.00 86.12 89 VAL A O 1
ATOM 671 N N . PHE A 1 90 ? 0.485 6.920 2.262 1.00 84.81 90 PHE A N 1
ATOM 672 C CA . PHE A 1 90 ? -0.932 7.211 2.067 1.00 84.81 90 PHE A CA 1
ATOM 673 C C . PHE A 1 90 ? -1.814 6.375 2.996 1.00 84.81 90 PHE A C 1
ATOM 675 O O . PHE A 1 90 ? -2.732 6.909 3.616 1.00 84.81 90 PHE A O 1
ATOM 682 N N . TYR A 1 91 ? -1.520 5.081 3.133 1.00 80.75 91 TYR A N 1
ATOM 683 C CA . TYR A 1 91 ? -2.242 4.199 4.038 1.00 80.75 91 TYR A CA 1
ATOM 684 C C . TYR A 1 91 ? -2.104 4.642 5.497 1.00 80.75 91 TYR A C 1
ATOM 686 O O . TYR A 1 91 ? -3.113 4.715 6.192 1.00 80.75 91 TYR A O 1
ATOM 694 N N . VAL A 1 92 ? -0.893 4.970 5.956 1.00 80.69 92 VAL A N 1
ATOM 695 C CA . VAL A 1 92 ? -0.659 5.460 7.325 1.00 80.69 92 VAL A CA 1
ATOM 696 C C . VAL A 1 92 ? -1.379 6.785 7.548 1.00 80.69 92 VAL A C 1
ATOM 698 O O . VAL A 1 92 ? -2.076 6.939 8.543 1.00 80.69 92 VAL A O 1
ATOM 701 N N . TRP A 1 93 ? -1.294 7.721 6.603 1.00 83.69 93 TRP A N 1
ATOM 702 C CA . TRP A 1 93 ? -2.010 8.993 6.694 1.00 83.69 93 TRP A CA 1
ATOM 703 C C . TRP A 1 93 ? -3.530 8.801 6.755 1.00 83.69 93 TRP A C 1
ATOM 705 O O . TRP A 1 93 ? -4.205 9.410 7.585 1.00 83.69 93 TRP A O 1
ATOM 715 N N . TRP A 1 94 ? -4.078 7.930 5.906 1.00 82.88 94 TRP A N 1
ATOM 716 C CA . TRP A 1 94 ? -5.500 7.609 5.916 1.00 82.88 94 TRP A CA 1
ATOM 717 C C . TRP A 1 94 ? -5.907 6.922 7.223 1.00 82.88 94 TRP A C 1
ATOM 719 O O . TRP A 1 94 ? -6.918 7.288 7.822 1.00 82.88 94 TRP A O 1
ATOM 729 N N . ALA A 1 95 ? -5.109 5.968 7.703 1.00 77.56 95 ALA A N 1
ATOM 730 C CA . ALA A 1 95 ? -5.366 5.282 8.958 1.00 77.56 95 ALA A CA 1
ATOM 731 C C . ALA A 1 95 ? -5.367 6.268 10.130 1.00 77.56 95 ALA A C 1
ATOM 733 O O . ALA A 1 95 ? -6.341 6.313 10.870 1.00 77.56 95 ALA A O 1
ATOM 734 N N . ASN A 1 96 ? -4.370 7.140 10.230 1.00 79.94 96 ASN A N 1
ATOM 735 C CA . ASN A 1 96 ? -4.313 8.128 11.305 1.00 79.94 96 ASN A CA 1
ATOM 736 C C . ASN A 1 96 ? -5.481 9.126 11.224 1.00 79.94 96 ASN A C 1
ATOM 738 O O . ASN A 1 96 ? -6.023 9.556 12.234 1.00 79.94 96 ASN A O 1
ATOM 742 N N . LYS A 1 97 ? -5.937 9.485 10.019 1.00 78.94 97 LYS A N 1
ATOM 743 C CA . LYS A 1 97 ? -7.052 10.429 9.862 1.00 78.94 97 LYS A CA 1
ATOM 744 C C . LYS A 1 97 ? -8.422 9.825 10.184 1.00 78.94 97 LYS A C 1
ATOM 746 O O . LYS A 1 97 ? -9.307 10.553 10.627 1.00 78.94 97 LYS A O 1
ATOM 751 N N . TYR A 1 98 ? -8.626 8.535 9.921 1.00 73.81 98 TYR A N 1
ATOM 752 C CA . TYR A 1 98 ? -9.949 7.906 10.012 1.00 73.81 98 TYR A CA 1
ATOM 753 C C . TYR A 1 98 ? -10.073 6.872 11.136 1.00 73.81 98 TYR A C 1
ATOM 755 O O . TYR A 1 98 ? -11.136 6.792 11.745 1.00 73.81 98 TYR A O 1
ATOM 763 N N . LEU A 1 99 ? -9.029 6.094 11.428 1.00 70.75 99 LEU A N 1
ATOM 764 C CA . LEU A 1 99 ? -9.041 5.066 12.475 1.00 70.75 99 LEU A CA 1
ATOM 765 C C . LEU A 1 99 ? -8.737 5.638 13.861 1.00 70.75 99 LEU A C 1
ATOM 767 O O . LEU A 1 99 ? -9.428 5.248 14.796 1.00 70.75 99 LEU A O 1
ATOM 771 N N . ASP A 1 100 ? -7.795 6.574 14.005 1.00 73.06 100 ASP A N 1
ATOM 772 C CA . ASP A 1 100 ? -7.480 7.167 15.317 1.00 73.06 100 ASP A CA 1
ATOM 773 C C . ASP A 1 100 ? -8.684 7.858 15.979 1.00 73.06 100 ASP A C 1
ATOM 775 O O . ASP A 1 100 ? -8.988 7.515 17.122 1.00 73.06 100 ASP A O 1
ATOM 779 N N . PRO A 1 101 ? -9.468 8.726 15.302 1.00 72.38 101 PRO A N 1
ATOM 780 C CA . PRO A 1 101 ? -10.637 9.341 15.940 1.00 72.38 101 PRO A CA 1
ATOM 781 C C . PRO A 1 101 ? -11.762 8.339 16.235 1.00 72.38 101 PRO A C 1
ATOM 783 O O . PRO A 1 101 ? -12.627 8.598 17.072 1.00 72.38 101 PRO A O 1
ATOM 786 N N . LEU A 1 102 ? -11.795 7.198 15.541 1.00 69.00 102 LEU A N 1
ATOM 787 C CA . LEU A 1 102 ? -12.726 6.115 15.853 1.00 69.00 102 LEU A CA 1
ATOM 788 C C . LEU A 1 102 ? -12.252 5.306 17.065 1.00 69.00 102 LEU A C 1
ATOM 790 O O . LEU A 1 102 ? -13.065 4.965 17.919 1.00 69.00 102 LEU A O 1
ATOM 794 N N . MET A 1 103 ? -10.951 5.037 17.163 1.00 69.50 103 MET A N 1
ATOM 795 C CA . MET A 1 103 ? -10.335 4.377 18.312 1.00 69.50 103 MET A CA 1
ATOM 796 C C . MET A 1 103 ? -10.447 5.221 19.576 1.00 69.50 103 MET A C 1
ATOM 798 O O . MET A 1 103 ? -10.773 4.684 20.628 1.00 69.50 103 MET A O 1
ATOM 802 N N . GLU A 1 104 ? -10.243 6.533 19.478 1.00 74.88 104 GLU A N 1
ATOM 803 C CA . GLU A 1 104 ? -10.385 7.459 20.602 1.00 74.88 104 GLU A CA 1
ATOM 804 C C . GLU A 1 104 ? -11.816 7.456 21.153 1.00 74.88 104 GLU A C 1
ATOM 806 O O . GLU A 1 104 ? -12.009 7.393 22.364 1.00 74.88 104 GLU A O 1
ATOM 811 N N . LYS A 1 105 ? -12.831 7.417 20.278 1.00 71.56 105 LYS A N 1
ATOM 812 C CA . LYS A 1 105 ? -14.240 7.300 20.688 1.00 71.56 105 LYS A CA 1
ATOM 813 C C . LYS A 1 105 ? -14.535 5.992 21.413 1.00 71.56 105 LYS A C 1
ATOM 815 O O . LYS A 1 105 ? -15.166 6.022 22.463 1.00 71.56 105 LYS A O 1
ATOM 820 N N . VAL A 1 106 ? -14.055 4.869 20.882 1.00 69.31 106 VAL A N 1
ATOM 821 C CA . VAL A 1 106 ? -14.238 3.552 21.512 1.00 69.31 106 VAL A CA 1
ATOM 822 C C . VAL A 1 106 ? -13.512 3.492 22.859 1.00 69.31 106 VAL A C 1
ATOM 824 O O . VAL A 1 106 ? -14.082 3.057 23.852 1.00 69.31 106 VAL A O 1
ATOM 827 N N . CYS A 1 107 ? -12.280 3.999 22.931 1.00 71.12 107 CYS A N 1
ATOM 828 C CA . CYS A 1 107 ? -11.502 4.023 24.168 1.00 71.12 107 CYS A CA 1
ATOM 829 C C . CYS A 1 107 ? -12.145 4.937 25.227 1.00 71.12 107 CYS A C 1
ATOM 831 O O . CYS A 1 107 ? -12.207 4.582 26.402 1.00 71.12 107 CYS A O 1
ATOM 833 N N . ALA A 1 108 ? -12.698 6.082 24.812 1.00 71.69 108 ALA A N 1
ATOM 834 C CA . ALA A 1 108 ? -13.443 6.981 25.688 1.00 71.69 108 ALA A CA 1
ATOM 835 C C . ALA A 1 108 ? -14.754 6.359 26.200 1.00 71.69 108 ALA A C 1
ATOM 837 O O . ALA A 1 108 ? -15.108 6.559 27.363 1.00 71.69 108 ALA A O 1
ATOM 838 N N . GLU A 1 109 ? -15.472 5.596 25.370 1.00 70.44 109 GLU A N 1
ATOM 839 C CA . GLU A 1 109 ? -16.646 4.831 25.806 1.00 70.44 109 GLU A CA 1
ATOM 840 C C . GLU A 1 109 ? -16.262 3.761 26.834 1.00 70.44 109 GLU A C 1
ATOM 842 O O . GLU A 1 109 ? -16.871 3.706 27.900 1.00 70.44 109 GLU A O 1
ATOM 847 N N . ILE A 1 110 ? -15.199 2.989 26.590 1.00 68.50 110 ILE A N 1
ATOM 848 C CA . ILE A 1 110 ? -14.698 1.978 27.536 1.00 68.50 110 ILE A CA 1
ATOM 849 C C . ILE A 1 110 ? -14.255 2.623 28.861 1.00 68.50 110 ILE A C 1
ATOM 851 O O . ILE A 1 110 ? -14.611 2.125 29.930 1.00 68.50 110 ILE A O 1
ATOM 855 N N . SER A 1 111 ? -13.544 3.756 28.821 1.00 68.75 111 SER A N 1
ATOM 856 C CA . SER A 1 111 ? -13.099 4.479 30.024 1.00 68.75 111 SER A CA 1
ATOM 857 C C . SER A 1 111 ? -14.275 4.951 30.882 1.00 68.75 111 SER A C 1
ATOM 859 O O . SER A 1 111 ? -14.291 4.720 32.089 1.00 68.75 111 SER A O 1
ATOM 861 N N . LYS A 1 112 ? -15.310 5.537 30.264 1.00 64.19 112 LYS A N 1
ATOM 862 C CA . LYS A 1 112 ? -16.530 5.962 30.976 1.00 64.19 112 LYS A CA 1
ATOM 863 C C . LYS A 1 112 ? -17.294 4.795 31.596 1.00 64.19 112 LYS A C 1
ATOM 865 O O . LYS A 1 112 ? -18.012 4.977 32.575 1.00 64.19 112 LYS A O 1
ATOM 870 N N . LEU A 1 113 ? -17.168 3.601 31.024 1.00 60.50 113 LEU A N 1
ATOM 871 C CA . LEU A 1 113 ? -17.791 2.393 31.552 1.00 60.50 113 LEU A CA 1
ATOM 872 C C . LEU A 1 113 ? -17.009 1.772 32.717 1.00 60.50 113 LEU A C 1
ATOM 874 O O . LEU A 1 113 ? -17.621 1.049 33.501 1.00 60.50 113 LEU A O 1
ATOM 878 N N . GLY A 1 114 ? -15.707 2.049 32.836 1.00 53.69 114 GLY A N 1
ATOM 879 C CA . GLY A 1 114 ? -14.864 1.622 33.956 1.00 53.69 114 GLY A CA 1
ATOM 880 C C . GLY A 1 114 ? -15.000 2.496 35.206 1.00 53.69 114 GLY A C 1
ATOM 881 O O . GLY A 1 114 ? -14.888 1.982 36.310 1.00 53.69 114 GLY A O 1
ATOM 882 N N . GLU A 1 115 ? -15.298 3.790 35.050 1.00 54.06 115 GLU A N 1
ATOM 883 C CA . GLU A 1 115 ? -15.495 4.725 36.176 1.00 54.06 115 GLU A CA 1
ATOM 884 C C . GLU A 1 115 ? -16.909 4.673 36.792 1.00 54.06 115 GLU A C 1
ATOM 886 O O . GLU A 1 115 ? -17.158 5.279 37.832 1.00 54.06 115 GLU A O 1
ATOM 891 N N . GLY A 1 116 ? -17.847 3.960 36.158 1.00 50.56 116 GLY A N 1
ATOM 892 C CA . GLY A 1 116 ? -19.234 3.801 36.618 1.00 50.56 116 GLY A CA 1
ATOM 893 C C . GLY A 1 116 ? -19.571 2.433 37.226 1.00 50.56 116 GLY A C 1
ATOM 894 O O . GLY A 1 116 ? -20.758 2.143 37.400 1.00 50.56 116 GLY A O 1
ATOM 895 N N . ALA A 1 117 ? -18.568 1.585 37.481 1.00 44.66 117 ALA A N 1
ATOM 896 C CA . ALA A 1 117 ? -18.689 0.258 38.096 1.00 44.66 117 ALA A CA 1
ATOM 897 C C . ALA A 1 117 ? -18.133 0.261 39.527 1.00 44.66 117 ALA A C 1
ATOM 899 O O . ALA A 1 117 ? -18.716 -0.463 40.368 1.00 44.66 117 ALA A O 1
#

Sequence (117 aa):
MYLSKKKGNSSMIELKAAHELDVFKKLVRMRARIIWPLSVFLVLALAGNLYLMSAGSNIGGRLVSENGVITIALAYSLGLIFLGASAAVFYVWWANKYLDPLMEKVCAEISKLGEGA

Radius of gyration: 25.67 Å; chains: 1; bounding box: 58×24×74 Å

pLDDT: mean 73.0, std 11.3, range [44.66, 90.56]

Foldseek 3Di:
DPPVVVVVVVVVVVVVVVVLVVLVVVLVVVLCVLVVVLVVVLVVLVVVLVCLVVVPDDQQQDDPDPPDPDGPSNVSVVVSVVVVVVSVVVSVVVCCVPVVVSVVVVVVVVVVVVVVD